Protein AF-A0A7S0N4W8-F1 (afdb_monomer)

Mean predicted aligned error: 7.42 Å

pLDDT: mean 83.24, std 17.64, range [36.0, 98.12]

InterPro domains:
  IPR001577 Peptidase M8, leishmanolysin [PF01457] (2-83)
  IPR001577 Peptidase M8, leishmanolysin [PTHR10942] (1-93)

Structure (mmCIF, N/CA/C/O backbone):
data_AF-A0A7S0N4W8-F1
#
_entry.id   AF-A0A7S0N4W8-F1
#
loop_
_atom_site.group_PDB
_atom_site.id
_atom_site.type_symbol
_atom_site.label_atom_id
_atom_site.label_alt_id
_atom_site.label_comp_id
_atom_site.label_asym_id
_atom_site.label_entity_id
_atom_site.label_seq_id
_atom_site.pdbx_PDB_ins_code
_atom_site.Cartn_x
_atom_site.Cartn_y
_atom_site.Cartn_z
_atom_site.occupancy
_atom_site.B_iso_or_equiv
_atom_site.auth_seq_id
_atom_site.auth_comp_id
_atom_site.auth_asym_id
_atom_site.auth_atom_id
_atom_site.pdbx_PDB_model_num
ATOM 1 N N . ALA A 1 1 ? -4.176 -8.419 -2.568 1.00 84.88 1 ALA A N 1
ATOM 2 C CA . ALA A 1 1 ? -3.067 -7.447 -2.605 1.00 84.88 1 ALA A CA 1
ATOM 3 C C . ALA A 1 1 ? -1.770 -8.200 -2.344 1.00 84.88 1 ALA A C 1
ATOM 5 O O . ALA A 1 1 ? -1.826 -9.217 -1.659 1.00 84.88 1 ALA A O 1
ATOM 6 N N . GLU A 1 2 ? -0.658 -7.748 -2.919 1.00 91.50 2 GLU A N 1
ATOM 7 C CA . GLU A 1 2 ? 0.660 -8.374 -2.750 1.00 91.50 2 GLU A CA 1
ATOM 8 C C . GLU A 1 2 ? 1.300 -7.950 -1.423 1.00 91.50 2 GLU A C 1
ATOM 10 O O . GLU A 1 2 ? 1.172 -6.795 -0.999 1.00 91.50 2 GLU A O 1
ATOM 15 N N . LEU A 1 3 ? 1.986 -8.890 -0.776 1.00 94.75 3 LEU A N 1
ATOM 16 C CA . LEU A 1 3 ? 2.793 -8.629 0.409 1.00 94.75 3 LEU A CA 1
ATOM 17 C C . LEU A 1 3 ? 4.258 -8.527 0.006 1.00 94.75 3 LEU A C 1
ATOM 19 O O . LEU A 1 3 ? 4.710 -9.238 -0.886 1.00 94.75 3 LEU A O 1
ATOM 23 N N . GLU A 1 4 ? 4.980 -7.669 0.713 1.00 94.44 4 GLU A N 1
ATOM 24 C CA . GLU A 1 4 ? 6.406 -7.448 0.540 1.00 94.44 4 GLU A CA 1
ATOM 25 C C . GLU A 1 4 ? 7.159 -8.779 0.572 1.00 94.44 4 GLU A C 1
ATOM 27 O O . GLU A 1 4 ? 7.001 -9.577 1.503 1.00 94.44 4 GLU A O 1
ATOM 32 N N . ASN A 1 5 ? 7.970 -9.022 -0.452 1.00 92.12 5 ASN A N 1
ATOM 33 C CA . ASN A 1 5 ? 8.760 -10.246 -0.575 1.00 92.12 5 ASN A CA 1
ATOM 34 C C . ASN A 1 5 ? 10.257 -10.020 -0.311 1.00 92.12 5 ASN A C 1
ATOM 36 O O . ASN A 1 5 ? 11.021 -10.985 -0.236 1.00 92.12 5 ASN A O 1
ATOM 40 N N . SER A 1 6 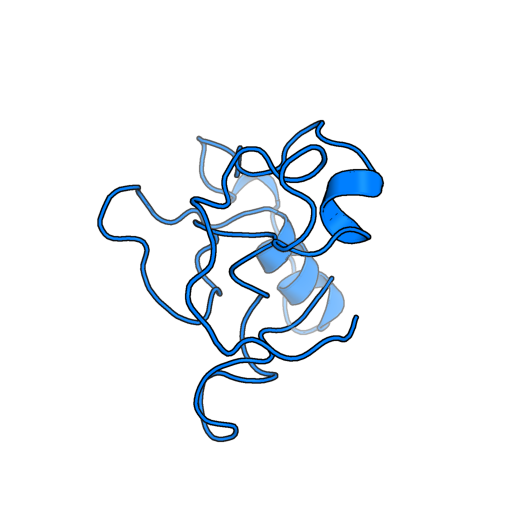? 10.674 -8.765 -0.125 1.00 88.62 6 SER A N 1
ATOM 41 C CA . SER A 1 6 ? 12.052 -8.384 0.162 1.00 88.62 6 SER A CA 1
ATOM 42 C C . SER A 1 6 ? 12.265 -8.021 1.640 1.00 88.62 6 SER A C 1
ATOM 44 O O . SER A 1 6 ? 11.341 -7.766 2.411 1.00 88.62 6 SER A O 1
ATOM 46 N N . GLY A 1 7 ? 13.529 -8.002 2.070 1.00 90.75 7 GLY A N 1
ATOM 47 C CA . GLY A 1 7 ? 13.903 -7.706 3.458 1.00 90.75 7 GLY A CA 1
ATOM 48 C C . GLY A 1 7 ? 13.868 -8.926 4.388 1.00 90.75 7 GLY A C 1
ATOM 49 O O . GLY A 1 7 ? 13.896 -10.073 3.948 1.00 90.75 7 GLY A O 1
ATOM 50 N N . SER A 1 8 ? 13.887 -8.686 5.704 1.00 90.75 8 SER A N 1
ATOM 51 C CA . SER A 1 8 ? 13.902 -9.776 6.690 1.00 90.75 8 SER A CA 1
ATOM 52 C C . SER A 1 8 ? 12.524 -10.419 6.823 1.00 90.75 8 SER A C 1
ATOM 54 O O . SER A 1 8 ? 11.531 -9.717 7.020 1.00 90.75 8 SER A O 1
ATOM 56 N N . ALA A 1 9 ? 12.476 -11.752 6.857 1.00 86.75 9 ALA A N 1
ATOM 57 C CA . ALA A 1 9 ? 11.264 -12.511 7.179 1.00 86.75 9 ALA A CA 1
ATOM 58 C C . ALA A 1 9 ? 10.704 -12.202 8.580 1.00 86.75 9 ALA A C 1
ATOM 60 O O . ALA A 1 9 ? 9.528 -12.417 8.842 1.00 86.75 9 ALA A O 1
ATOM 61 N N . SER A 1 10 ? 11.534 -11.701 9.500 1.00 90.69 10 SER A N 1
ATOM 62 C CA . SER A 1 10 ? 11.119 -11.406 10.875 1.00 90.69 10 SER A CA 1
ATOM 63 C C . SER A 1 10 ? 10.476 -10.030 11.060 1.00 90.69 10 SER A C 1
ATOM 65 O O . SER A 1 10 ? 10.140 -9.682 12.189 1.00 90.69 10 SER A O 1
ATOM 67 N N . GLY A 1 11 ? 10.392 -9.202 10.016 1.00 89.00 11 GLY A N 1
ATOM 68 C CA . GLY A 1 11 ? 9.925 -7.826 10.196 1.00 89.00 11 GLY A CA 1
ATOM 69 C C . GLY A 1 11 ? 9.585 -7.040 8.940 1.00 89.00 11 GLY A C 1
ATOM 70 O O . GLY A 1 11 ? 9.191 -5.892 9.071 1.00 89.00 11 GLY A O 1
ATOM 71 N N . THR A 1 12 ? 9.751 -7.600 7.742 1.00 91.1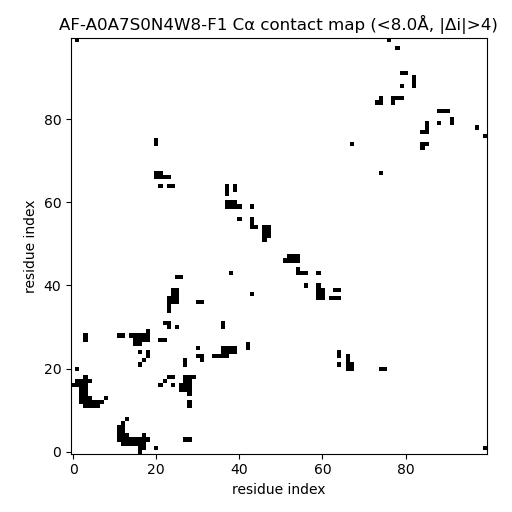9 12 THR A N 1
ATOM 72 C CA . THR A 1 12 ? 9.435 -6.899 6.492 1.00 91.19 12 THR A CA 1
ATOM 73 C C . THR A 1 12 ? 8.677 -7.822 5.554 1.00 91.19 12 THR A C 1
ATOM 75 O O . THR A 1 12 ? 7.485 -7.617 5.317 1.00 91.19 12 THR A O 1
ATOM 78 N N . ALA A 1 13 ? 9.335 -8.890 5.102 1.00 94.56 13 ALA A N 1
ATOM 79 C CA . ALA A 1 13 ? 8.728 -9.819 4.166 1.00 94.56 13 ALA A CA 1
ATOM 80 C C . ALA A 1 13 ? 7.501 -10.501 4.800 1.00 94.56 13 ALA A C 1
ATOM 82 O O . ALA A 1 13 ? 7.563 -11.000 5.925 1.00 94.56 13 ALA A O 1
ATOM 83 N N . GLY A 1 14 ? 6.371 -10.485 4.094 1.00 94.06 14 GLY A N 1
ATOM 84 C CA . GLY A 1 14 ? 5.103 -11.081 4.523 1.00 94.06 14 GLY A CA 1
ATOM 85 C C . GLY A 1 14 ? 4.304 -10.290 5.565 1.00 94.06 14 GLY A C 1
ATOM 86 O O . GLY A 1 14 ? 3.222 -10.733 5.935 1.00 94.06 14 GLY A O 1
ATOM 87 N N . SER A 1 15 ? 4.798 -9.145 6.051 1.00 94.56 15 SER A N 1
ATOM 88 C CA . SER A 1 15 ? 4.093 -8.319 7.058 1.00 94.56 15 SER A CA 1
ATOM 89 C C . SER A 1 15 ? 3.730 -6.916 6.569 1.00 94.56 15 SER A C 1
ATOM 91 O O . SER A 1 15 ? 3.038 -6.183 7.270 1.00 94.56 15 SER A O 1
ATOM 93 N N . HIS A 1 16 ? 4.195 -6.541 5.380 1.00 96.12 16 HIS A N 1
ATOM 94 C CA . HIS A 1 16 ? 4.018 -5.218 4.793 1.00 96.12 16 HIS A CA 1
ATOM 95 C C . HIS A 1 16 ? 3.437 -5.319 3.388 1.00 96.12 16 HIS A C 1
ATOM 97 O O . HIS A 1 16 ? 3.542 -6.364 2.746 1.00 96.12 16 HIS A O 1
ATOM 103 N N . TRP A 1 17 ? 2.854 -4.230 2.892 1.00 96.38 17 TRP A N 1
ATOM 104 C CA . TRP A 1 17 ? 2.479 -4.142 1.484 1.00 96.38 17 TRP A CA 1
ATOM 105 C C . TRP A 1 17 ? 3.707 -4.139 0.586 1.00 96.38 17 TRP A C 1
ATOM 107 O O . TRP A 1 17 ? 4.702 -3.486 0.909 1.00 96.38 17 TRP A O 1
ATOM 117 N N . GLU A 1 18 ? 3.596 -4.818 -0.557 1.00 93.56 18 GLU A N 1
ATOM 118 C CA . GLU A 1 18 ? 4.623 -4.802 -1.593 1.00 93.56 18 GLU A CA 1
ATOM 119 C C . GLU A 1 18 ? 4.883 -3.363 -2.051 1.00 93.56 18 GLU A C 1
ATOM 121 O O . GLU A 1 18 ? 4.031 -2.707 -2.673 1.00 93.56 18 GLU A O 1
ATOM 126 N N . LYS A 1 19 ? 6.075 -2.856 -1.722 1.00 91.12 19 LYS A N 1
ATOM 127 C CA . LYS A 1 19 ? 6.430 -1.461 -1.968 1.00 91.12 19 LYS A CA 1
ATOM 128 C C . LYS A 1 19 ? 6.517 -1.142 -3.455 1.00 91.12 19 LYS A C 1
ATOM 130 O O . LYS A 1 19 ? 6.305 0.013 -3.823 1.00 91.12 19 LYS A O 1
ATOM 135 N N . ARG A 1 20 ? 6.772 -2.134 -4.317 1.00 89.31 20 ARG A N 1
ATOM 136 C CA . ARG A 1 20 ? 6.626 -1.976 -5.765 1.00 89.31 20 ARG A CA 1
ATOM 137 C C . ARG A 1 20 ? 5.235 -1.431 -6.061 1.00 89.31 20 ARG A C 1
ATOM 139 O O . ARG A 1 20 ? 5.135 -0.319 -6.541 1.00 89.31 20 ARG A O 1
ATOM 146 N N . VAL A 1 21 ? 4.167 -2.123 -5.683 1.00 90.38 21 VAL A N 1
ATOM 147 C CA . VAL A 1 21 ? 2.797 -1.766 -6.089 1.00 90.38 21 VAL A CA 1
ATOM 148 C C . VAL A 1 21 ? 2.239 -0.555 -5.332 1.00 90.38 21 VAL A C 1
ATOM 150 O O . VAL A 1 21 ? 1.518 0.249 -5.923 1.00 90.38 21 VAL A O 1
ATOM 153 N N . LEU A 1 22 ? 2.566 -0.405 -4.044 1.00 93.25 22 LEU A N 1
ATOM 154 C CA . LEU A 1 22 ? 1.940 0.5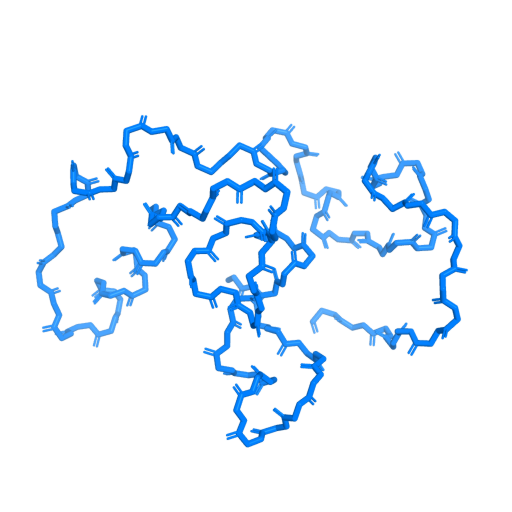75 -3.145 1.00 93.25 22 LEU A CA 1
ATOM 155 C C . LEU A 1 22 ? 2.935 1.596 -2.551 1.00 93.25 22 LEU A C 1
ATOM 157 O O . LEU A 1 22 ? 2.725 2.076 -1.452 1.00 93.25 22 LEU A O 1
ATOM 161 N N . LEU A 1 23 ? 4.006 1.948 -3.271 1.00 91.81 23 LEU A N 1
ATOM 162 C CA . LEU A 1 23 ? 5.150 2.812 -2.896 1.00 91.81 23 LEU A CA 1
ATOM 163 C C . LEU A 1 23 ? 5.066 3.716 -1.644 1.00 91.81 23 LEU A C 1
ATOM 165 O O . LEU A 1 23 ? 6.011 3.725 -0.852 1.00 91.81 23 LEU A O 1
ATOM 169 N N . THR A 1 24 ? 4.039 4.562 -1.542 1.00 94.31 24 THR A N 1
ATOM 170 C CA . THR A 1 24 ? 3.868 5.570 -0.474 1.00 94.31 24 THR A CA 1
ATOM 171 C C . THR A 1 24 ? 2.694 5.241 0.447 1.00 94.31 24 THR A C 1
ATOM 173 O O . THR A 1 24 ? 2.031 6.136 0.964 1.00 94.31 24 THR A O 1
ATOM 176 N N . GLU A 1 25 ? 2.333 3.969 0.551 1.00 95.81 25 GLU A N 1
ATOM 177 C CA . GLU A 1 25 ? 1.322 3.491 1.481 1.00 95.81 25 GLU A CA 1
ATOM 178 C C . GLU A 1 25 ? 1.964 3.263 2.854 1.00 95.81 25 GLU A C 1
ATOM 180 O O . GLU A 1 25 ? 3.049 2.683 2.969 1.00 95.81 25 GLU A O 1
ATOM 185 N N . MET A 1 26 ? 1.272 3.715 3.900 1.00 95.31 26 MET A N 1
ATOM 186 C CA . MET A 1 26 ? 1.758 3.731 5.280 1.00 95.31 26 MET A CA 1
ATOM 187 C C . MET A 1 26 ? 2.264 2.375 5.805 1.00 95.31 26 MET A C 1
ATOM 189 O O . MET A 1 26 ? 3.146 2.347 6.662 1.00 95.31 26 MET A O 1
ATOM 193 N N . MET A 1 27 ? 1.731 1.257 5.314 1.00 95.88 27 MET A N 1
ATOM 194 C CA . MET A 1 27 ? 2.078 -0.105 5.728 1.00 95.88 27 MET A CA 1
ATOM 195 C C . MET A 1 27 ? 3.101 -0.780 4.796 1.00 95.88 27 MET A C 1
ATOM 197 O O . MET A 1 27 ? 3.298 -1.993 4.873 1.00 95.88 27 MET A O 1
ATOM 201 N N . THR A 1 28 ? 3.789 -0.032 3.927 1.00 95.25 28 THR A N 1
ATOM 202 C CA . THR A 1 28 ? 4.943 -0.555 3.172 1.00 95.25 28 THR A CA 1
ATOM 203 C C . THR A 1 28 ? 6.148 -0.832 4.081 1.00 95.25 28 THR A C 1
ATOM 205 O O . THR A 1 28 ? 6.273 -0.291 5.180 1.00 95.25 28 THR A O 1
ATOM 208 N N . GLY A 1 29 ? 7.062 -1.703 3.637 1.00 92.88 29 GLY A N 1
ATOM 209 C CA . GLY A 1 29 ? 8.205 -2.173 4.438 1.00 92.88 29 GLY A CA 1
ATOM 210 C C . GLY A 1 29 ? 9.279 -1.122 4.748 1.00 92.88 29 GLY A C 1
ATOM 211 O O . GLY A 1 29 ? 10.218 -1.383 5.498 1.00 92.88 29 GLY A O 1
ATOM 212 N N . SER A 1 30 ? 9.188 0.068 4.152 1.00 91.00 30 SER A N 1
ATOM 213 C CA . SER A 1 30 ? 10.117 1.176 4.376 1.00 91.00 30 SER A CA 1
ATOM 214 C C . SER A 1 30 ? 9.472 2.509 4.012 1.00 91.00 30 SER A C 1
ATOM 216 O O . SER A 1 30 ? 8.602 2.557 3.151 1.00 91.00 30 SER A O 1
ATOM 218 N N . ILE A 1 31 ? 9.968 3.609 4.579 1.00 89.38 31 ILE A N 1
ATOM 219 C CA . ILE A 1 31 ? 9.453 4.957 4.297 1.00 89.38 31 ILE A CA 1
ATOM 220 C C . ILE A 1 31 ? 10.114 5.544 3.040 1.00 89.38 31 ILE A C 1
ATOM 222 O O . ILE A 1 31 ? 11.341 5.550 2.891 1.00 89.38 31 ILE A O 1
ATOM 226 N N . SER A 1 32 ? 9.304 6.080 2.139 1.00 86.06 32 SER A N 1
ATOM 227 C CA . SER A 1 32 ? 9.675 6.810 0.931 1.00 86.06 32 SER A CA 1
ATOM 228 C C . SER A 1 32 ? 10.021 8.264 1.255 1.00 86.06 32 SER A C 1
ATOM 230 O O . SER A 1 32 ? 9.216 9.160 1.080 1.00 86.06 32 SER A O 1
ATOM 232 N N . ARG A 1 33 ? 11.261 8.550 1.672 1.00 82.19 33 ARG A N 1
ATOM 233 C CA . ARG A 1 33 ? 11.679 9.896 2.146 1.00 82.19 33 ARG A CA 1
ATOM 234 C C . ARG A 1 33 ? 11.438 11.077 1.187 1.00 82.19 33 ARG A C 1
ATOM 236 O O . ARG A 1 33 ? 11.515 12.221 1.622 1.00 82.19 33 ARG A O 1
ATOM 243 N N . ALA A 1 34 ? 11.219 10.816 -0.100 1.00 84.75 34 ALA A N 1
ATOM 244 C CA . ALA A 1 34 ? 10.966 11.841 -1.112 1.00 84.75 34 ALA A CA 1
ATOM 245 C C . ALA A 1 34 ? 9.486 12.261 -1.213 1.00 84.75 34 ALA A C 1
ATOM 247 O O . ALA A 1 34 ? 9.199 13.303 -1.798 1.00 84.75 34 ALA A O 1
ATOM 248 N N . PHE A 1 35 ? 8.561 11.473 -0.658 1.00 85.25 35 PHE A N 1
ATOM 249 C CA . PHE A 1 35 ? 7.117 11.680 -0.766 1.00 85.25 35 PHE A CA 1
ATOM 250 C C . PHE A 1 35 ? 6.440 11.431 0.593 1.00 85.25 35 PHE A C 1
ATOM 252 O O . PHE A 1 35 ? 6.951 10.652 1.393 1.00 85.25 35 PHE A O 1
ATOM 259 N N . PRO A 1 36 ? 5.315 12.091 0.904 1.00 89.50 36 PRO A N 1
ATOM 260 C CA . PRO A 1 36 ? 4.563 11.770 2.111 1.00 89.50 36 PRO A CA 1
ATOM 261 C C . PRO A 1 36 ? 3.971 10.356 2.019 1.00 89.50 36 PRO A C 1
ATOM 263 O O . PRO A 1 36 ? 3.485 9.958 0.960 1.00 89.50 36 PRO A O 1
ATOM 266 N N . GLU A 1 37 ? 4.001 9.626 3.133 1.00 93.44 37 GLU A N 1
ATOM 267 C CA . GLU A 1 37 ? 3.248 8.378 3.284 1.00 93.44 37 GLU A CA 1
ATOM 268 C C . GLU A 1 37 ? 1.752 8.674 3.404 1.00 93.44 37 GLU A C 1
ATOM 270 O O . GLU A 1 37 ? 1.361 9.730 3.904 1.00 93.44 37 GLU A O 1
ATOM 275 N N . VAL A 1 38 ? 0.933 7.732 2.948 1.00 95.69 38 VAL A N 1
ATOM 276 C CA . VAL A 1 38 ? -0.519 7.860 2.843 1.00 95.69 38 VAL A CA 1
ATOM 277 C C . VAL A 1 38 ? -1.176 6.691 3.570 1.00 95.69 38 VAL A C 1
ATOM 279 O O . VAL A 1 38 ? -0.944 5.529 3.224 1.00 95.69 38 VAL A O 1
ATOM 282 N N . LEU A 1 39 ? -2.047 6.983 4.535 1.00 96.38 39 LEU A N 1
ATOM 283 C CA . LEU A 1 39 ? -3.042 6.027 5.009 1.00 96.38 39 LEU A CA 1
ATOM 284 C C . LEU A 1 39 ? -4.120 5.892 3.931 1.00 96.38 39 LEU A C 1
ATOM 286 O O . LEU A 1 39 ? -4.997 6.747 3.782 1.00 96.38 39 LEU A O 1
ATOM 290 N N . SER A 1 40 ? -4.034 4.816 3.156 1.00 96.50 40 SER A N 1
ATOM 291 C CA . SER A 1 40 ? -4.915 4.595 2.015 1.00 96.50 40 SER A CA 1
ATOM 292 C C . SER A 1 40 ? -6.121 3.718 2.355 1.00 96.50 40 SER A C 1
ATOM 294 O O . SER A 1 40 ? -6.171 3.039 3.386 1.00 96.50 40 SER A O 1
ATOM 296 N N . GLU A 1 41 ? -7.071 3.652 1.420 1.00 95.94 41 GLU A N 1
ATOM 297 C CA . GLU A 1 41 ? -8.176 2.695 1.484 1.00 95.94 41 GLU A CA 1
ATOM 298 C C . GLU A 1 41 ? -7.701 1.231 1.513 1.00 95.94 41 GLU A C 1
ATOM 300 O O . GLU A 1 41 ? -8.440 0.393 2.015 1.00 95.94 41 GLU A O 1
ATOM 305 N N . 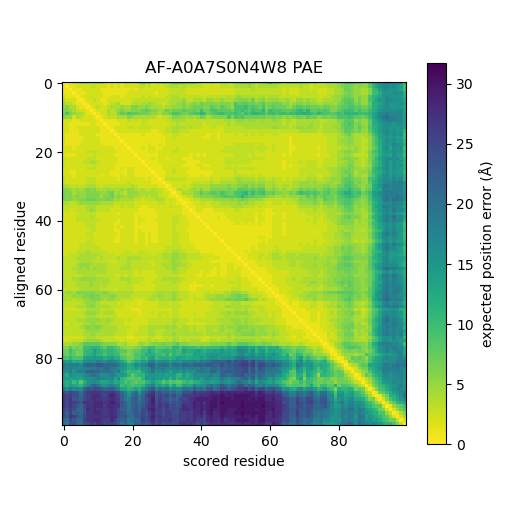PHE A 1 42 ? -6.481 0.902 1.060 1.00 95.94 42 PHE A N 1
ATOM 306 C CA . PHE A 1 42 ? -5.952 -0.467 1.141 1.00 95.94 42 PHE A CA 1
ATOM 307 C C . PHE A 1 42 ? -5.732 -0.913 2.586 1.00 95.94 42 PHE A C 1
ATOM 309 O O . PHE A 1 42 ? -6.173 -1.995 2.975 1.00 95.94 42 PHE A O 1
ATOM 316 N N . THR A 1 43 ? -5.097 -0.074 3.406 1.00 96.94 43 THR A N 1
ATOM 317 C CA . THR A 1 43 ? -4.907 -0.379 4.829 1.00 96.94 43 THR A CA 1
ATOM 318 C C . THR A 1 43 ? -6.236 -0.355 5.572 1.00 96.94 43 THR A C 1
ATOM 320 O O . THR A 1 43 ? -6.498 -1.237 6.385 1.00 96.94 43 THR A O 1
ATOM 323 N N . LEU A 1 44 ? -7.124 0.590 5.257 1.00 97.62 44 LEU A N 1
ATOM 324 C CA . LEU A 1 44 ? -8.470 0.609 5.833 1.00 97.62 44 LEU A CA 1
ATOM 325 C C . LEU A 1 44 ? -9.276 -0.650 5.465 1.00 97.62 44 LEU A C 1
ATOM 327 O O . LEU A 1 44 ? -9.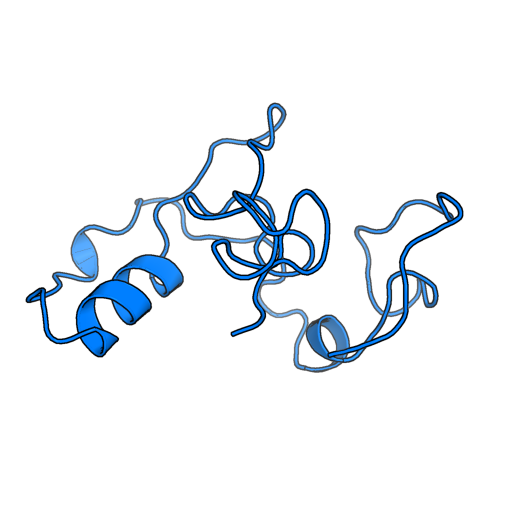932 -1.219 6.335 1.00 97.62 44 LEU A O 1
ATOM 331 N N . ALA A 1 45 ? -9.175 -1.134 4.227 1.00 97.19 45 ALA A N 1
ATOM 332 C CA . ALA A 1 45 ? -9.801 -2.380 3.796 1.00 97.19 45 ALA A CA 1
ATOM 333 C C . ALA A 1 45 ? -9.221 -3.592 4.534 1.00 97.19 45 ALA A C 1
ATOM 335 O O . ALA A 1 45 ? -9.987 -4.404 5.040 1.00 97.19 45 ALA A O 1
ATOM 336 N N . LEU A 1 46 ? -7.896 -3.669 4.710 1.00 96.94 46 LEU A N 1
ATOM 337 C CA . LEU A 1 46 ? -7.268 -4.719 5.522 1.00 96.94 46 LEU A CA 1
ATOM 338 C C . LEU A 1 46 ? -7.793 -4.718 6.967 1.00 96.94 46 LEU A C 1
ATOM 340 O O . LEU A 1 46 ? -8.085 -5.776 7.525 1.00 96.94 46 LEU A O 1
ATOM 344 N N . LEU A 1 47 ? -7.935 -3.539 7.581 1.00 97.44 47 LEU A N 1
ATOM 345 C CA . LEU A 1 47 ? -8.480 -3.419 8.934 1.00 97.44 47 LEU A CA 1
ATOM 346 C C . LEU A 1 47 ? -9.947 -3.867 8.997 1.00 97.44 47 LEU A C 1
ATOM 348 O O . LEU A 1 47 ? -10.332 -4.515 9.971 1.00 97.44 47 LEU A O 1
ATOM 352 N N . ALA A 1 48 ? -10.748 -3.578 7.971 1.00 98.12 48 ALA A N 1
ATOM 353 C CA . ALA A 1 48 ? -12.125 -4.057 7.880 1.00 98.12 48 ALA A CA 1
ATOM 354 C C . ALA A 1 48 ? -12.179 -5.588 7.714 1.00 98.12 48 ALA A C 1
ATOM 356 O O . ALA A 1 48 ? -12.882 -6.262 8.467 1.00 98.12 48 ALA A O 1
ATOM 357 N N . ASP A 1 49 ? -11.384 -6.139 6.793 1.00 97.88 49 ASP A N 1
ATOM 358 C CA . ASP A 1 49 ? -11.330 -7.573 6.476 1.00 97.88 49 ASP A CA 1
ATOM 359 C C . ASP A 1 49 ? -10.790 -8.417 7.638 1.00 97.88 49 ASP A C 1
ATOM 361 O O . ASP A 1 49 ? -11.154 -9.584 7.784 1.00 97.88 49 ASP A O 1
ATOM 365 N N . SER A 1 50 ? -9.972 -7.827 8.517 1.00 97.06 50 SER A N 1
ATOM 366 C CA . SER A 1 50 ? -9.516 -8.488 9.748 1.00 97.06 50 SER A CA 1
ATOM 367 C C . SER A 1 50 ? -10.662 -8.855 10.701 1.00 97.06 50 SER A C 1
ATOM 369 O O . SER A 1 50 ? -10.509 -9.727 11.557 1.00 97.06 50 SER A O 1
ATOM 371 N N . GLY A 1 51 ? -11.802 -8.162 10.598 1.00 97.81 51 GLY A N 1
ATOM 372 C CA . GLY A 1 51 ? -12.931 -8.291 11.517 1.00 97.81 51 GLY A CA 1
ATOM 373 C C . GLY A 1 51 ? -12.704 -7.667 12.899 1.00 97.81 51 GLY A C 1
ATOM 374 O O . GLY A 1 51 ? -13.601 -7.723 13.740 1.00 97.81 51 GLY A O 1
ATOM 375 N N . TRP A 1 52 ? -11.539 -7.066 13.162 1.00 97.62 52 TRP A N 1
ATOM 376 C CA . TRP A 1 52 ? -11.230 -6.429 14.450 1.00 97.62 52 TRP A CA 1
ATOM 377 C C . TRP A 1 52 ? -11.720 -4.983 14.543 1.00 97.62 52 TRP A C 1
ATOM 379 O O . TRP A 1 52 ? -11.907 -4.471 15.647 1.00 97.62 52 TRP A O 1
ATOM 389 N N . TYR A 1 53 ? -11.942 -4.325 13.403 1.00 97.56 53 TYR A N 1
ATOM 390 C CA . TYR A 1 53 ? -12.257 -2.901 13.338 1.00 97.56 53 TYR A CA 1
ATOM 391 C C . TYR A 1 53 ? -13.539 -2.632 12.550 1.00 97.56 53 TYR A C 1
ATOM 393 O O . TYR A 1 53 ? -13.803 -3.249 11.521 1.00 97.56 53 TYR A O 1
ATOM 401 N N . GLN A 1 54 ? -14.309 -1.641 13.007 1.00 97.56 54 GLN A N 1
ATOM 402 C CA . GLN A 1 54 ? -15.297 -0.964 12.168 1.00 97.56 54 GLN A CA 1
ATOM 403 C C . GLN A 1 54 ? -14.632 0.254 11.540 1.00 97.56 54 GLN A C 1
ATOM 405 O O . GLN A 1 54 ? -14.154 1.145 12.243 1.00 97.56 54 GLN A O 1
ATOM 410 N N . VAL A 1 55 ? -14.578 0.274 10.215 1.00 97.38 55 VAL A N 1
ATOM 411 C CA . VAL A 1 55 ? -13.747 1.217 9.471 1.00 97.38 55 VAL A CA 1
ATOM 412 C C . VAL A 1 55 ? -14.593 2.340 8.885 1.00 97.38 55 VAL A C 1
ATOM 414 O O . VAL A 1 55 ? -15.602 2.102 8.225 1.00 97.38 55 VAL A O 1
ATOM 417 N N . ASN A 1 56 ? -14.146 3.578 9.096 1.00 97.25 56 ASN A N 1
ATOM 418 C CA . ASN A 1 56 ? -14.643 4.744 8.377 1.00 97.25 56 ASN A CA 1
ATOM 419 C C . ASN A 1 56 ? -13.684 5.067 7.226 1.00 97.25 56 ASN A C 1
ATOM 421 O O . ASN A 1 56 ? -12.629 5.650 7.457 1.00 97.25 56 ASN A O 1
ATOM 425 N N . TYR A 1 57 ? -14.063 4.739 5.990 1.00 95.56 57 TYR A N 1
ATOM 426 C CA . TYR A 1 57 ? -13.235 5.019 4.808 1.00 95.56 57 TYR A CA 1
ATOM 427 C C . TYR A 1 57 ? -12.995 6.517 4.564 1.00 95.56 57 TYR A C 1
ATOM 429 O O . TYR A 1 57 ? -11.993 6.883 3.962 1.00 95.56 57 TYR A O 1
ATOM 437 N N . SER A 1 58 ? -13.834 7.400 5.119 1.00 96.06 58 SER A N 1
ATOM 438 C CA . SER A 1 58 ? -13.607 8.855 5.062 1.00 96.06 58 SER A CA 1
ATOM 439 C C . SER A 1 58 ? -12.430 9.316 5.931 1.00 96.06 58 SER A C 1
ATOM 441 O O . SER A 1 58 ? -12.090 10.494 5.907 1.00 96.06 58 SER A O 1
ATOM 443 N N . ALA A 1 59 ? -11.851 8.420 6.738 1.00 94.50 59 ALA A N 1
ATOM 444 C CA . ALA A 1 59 ? -10.656 8.679 7.532 1.00 94.50 59 ALA A CA 1
ATOM 445 C C . ALA A 1 59 ? -9.349 8.392 6.772 1.00 94.50 59 ALA A C 1
ATOM 447 O O . ALA A 1 59 ? -8.279 8.583 7.346 1.00 94.50 59 ALA A O 1
ATOM 448 N N . ALA A 1 60 ? -9.419 7.926 5.517 1.00 96.31 60 ALA A N 1
ATOM 449 C CA . ALA A 1 60 ? -8.249 7.875 4.647 1.0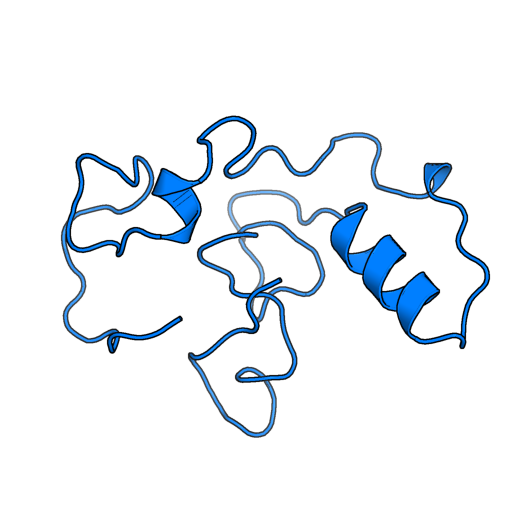0 96.31 60 ALA A CA 1
ATOM 450 C C . ALA A 1 60 ? -7.676 9.285 4.449 1.00 96.31 60 ALA A C 1
ATOM 452 O O . ALA A 1 60 ? -8.394 10.285 4.565 1.00 96.31 60 ALA A O 1
ATOM 453 N N . ASP A 1 61 ? -6.387 9.366 4.131 1.00 95.75 61 ASP A N 1
ATOM 454 C CA . ASP A 1 61 ? -5.752 10.657 3.898 1.00 95.75 61 ASP A CA 1
ATOM 455 C C . ASP A 1 61 ? -6.436 11.424 2.748 1.00 95.75 61 ASP A C 1
ATOM 457 O O . ASP A 1 61 ? -6.803 10.827 1.730 1.00 95.75 61 ASP A O 1
ATOM 461 N N . PRO A 1 62 ? -6.576 12.764 2.851 1.00 92.38 62 PRO A N 1
ATOM 462 C CA . PRO A 1 62 ? -7.269 13.560 1.834 1.00 92.38 62 PRO A CA 1
ATOM 463 C C . PRO A 1 62 ? -6.632 13.476 0.444 1.00 92.38 62 PRO A C 1
ATOM 465 O O . PRO A 1 62 ? -7.312 13.652 -0.568 1.00 92.38 62 PRO A O 1
ATOM 468 N N . THR A 1 63 ? -5.317 13.245 0.393 1.00 89.56 63 THR A N 1
ATOM 469 C CA . THR A 1 63 ? -4.607 12.974 -0.857 1.00 89.56 63 THR A CA 1
ATOM 470 C C . THR A 1 63 ? -4.546 11.459 -1.043 1.00 89.56 63 THR A C 1
ATOM 472 O O . THR A 1 63 ? -3.857 10.800 -0.267 1.00 89.56 63 THR A O 1
ATOM 475 N N . PRO A 1 64 ? -5.233 10.888 -2.047 1.00 88.25 64 PRO A N 1
ATOM 476 C CA . PRO A 1 64 ? -5.257 9.444 -2.232 1.00 88.25 64 PRO A CA 1
ATOM 477 C C . PRO A 1 64 ? -3.887 8.91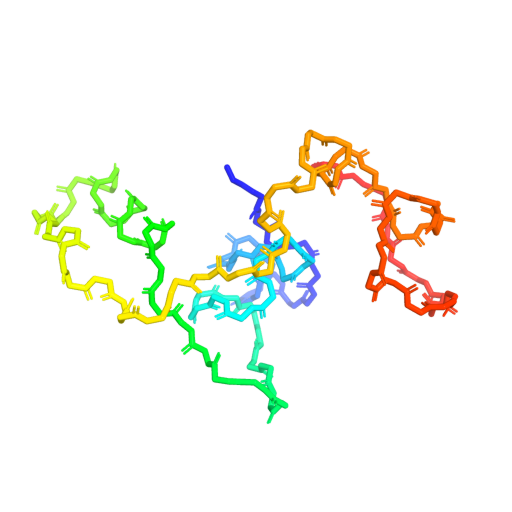4 -2.665 1.00 88.25 64 PRO A C 1
ATOM 479 O O . PRO A 1 64 ? -3.074 9.640 -3.241 1.00 88.25 64 PRO A O 1
ATOM 482 N N . LEU A 1 65 ? -3.669 7.612 -2.474 1.00 92.38 65 LEU A N 1
ATOM 483 C CA . LEU A 1 65 ? -2.525 6.914 -3.053 1.00 92.38 65 LEU A CA 1
ATOM 484 C C . LEU A 1 65 ? -2.614 6.989 -4.589 1.00 92.38 65 LEU A C 1
ATOM 486 O O . LEU A 1 65 ? -3.458 6.347 -5.215 1.00 92.38 65 LEU A O 1
ATOM 490 N N . ILE A 1 66 ? -1.767 7.822 -5.198 1.00 91.31 66 ILE A N 1
ATOM 491 C CA . ILE A 1 66 ? -1.755 8.048 -6.654 1.00 91.31 66 ILE A CA 1
ATOM 492 C C . ILE A 1 66 ? -0.779 7.136 -7.399 1.00 91.31 66 ILE A C 1
ATOM 494 O O . ILE A 1 66 ? -0.861 7.025 -8.623 1.00 91.31 66 ILE A O 1
ATOM 498 N N . PHE A 1 67 ? 0.148 6.498 -6.685 1.00 88.75 67 PHE A N 1
ATOM 499 C CA . PHE A 1 67 ? 1.130 5.610 -7.291 1.00 88.75 67 PHE A CA 1
ATOM 500 C C . PHE A 1 67 ? 0.436 4.401 -7.934 1.00 88.75 67 PHE A C 1
ATOM 502 O O . PHE A 1 67 ? -0.449 3.801 -7.331 1.00 88.75 67 PHE A O 1
ATOM 509 N N . GLY A 1 68 ? 0.782 4.086 -9.185 1.00 86.50 68 GLY A N 1
ATOM 510 C CA . GLY A 1 68 ? 0.163 2.982 -9.930 1.00 86.50 68 GLY A CA 1
ATOM 511 C C . GLY A 1 68 ? -1.298 3.205 -10.352 1.00 86.50 68 GLY A C 1
ATOM 512 O O . GLY A 1 68 ? -1.877 2.374 -11.058 1.00 86.50 68 GLY A O 1
ATOM 513 N N . ARG A 1 69 ? -1.920 4.327 -9.962 1.00 89.69 69 ARG A N 1
ATOM 514 C CA . ARG A 1 69 ? -3.338 4.582 -10.229 1.00 89.69 69 ARG A CA 1
ATOM 515 C C . ARG A 1 69 ? -3.588 4.673 -11.735 1.00 89.69 69 ARG A C 1
ATOM 517 O O . ARG A 1 69 ? -2.936 5.441 -12.434 1.00 89.69 69 ARG A O 1
ATOM 524 N N . TRP A 1 70 ? -4.581 3.918 -12.207 1.00 88.69 70 TRP A N 1
ATOM 525 C CA . TRP A 1 70 ? -4.988 3.822 -13.619 1.00 88.69 70 TRP A CA 1
ATOM 526 C C . TRP A 1 70 ? -3.990 3.170 -14.581 1.00 88.69 70 TRP A C 1
ATOM 528 O O . TRP A 1 70 ? -4.235 3.190 -15.785 1.00 88.69 70 TRP A O 1
ATOM 538 N N . LEU A 1 71 ? -2.918 2.537 -14.096 1.00 84.38 71 LEU A N 1
ATOM 539 C CA . LEU A 1 71 ? -1.990 1.812 -14.976 1.00 84.38 71 LEU A CA 1
ATOM 540 C C . LEU A 1 71 ? -2.520 0.440 -15.439 1.00 84.38 71 LEU A C 1
ATOM 542 O O . LEU A 1 71 ? -1.955 -0.167 -16.346 1.00 84.38 71 LEU A O 1
ATOM 546 N N . GLY A 1 72 ? -3.641 -0.021 -14.874 1.00 85.00 72 GLY A N 1
ATOM 547 C CA . GLY A 1 72 ? -4.309 -1.265 -15.271 1.00 85.00 72 GLY A CA 1
ATOM 548 C C . GLY A 1 72 ? -3.584 -2.530 -14.800 1.00 85.00 72 GLY A C 1
ATOM 549 O O . GLY A 1 72 ? -2.603 -2.463 -14.069 1.00 85.00 72 GLY A O 1
ATOM 550 N N . CYS A 1 73 ? -4.080 -3.702 -15.207 1.00 84.44 73 CYS A N 1
ATOM 551 C CA . CYS A 1 73 ? -3.566 -4.999 -14.739 1.00 84.44 73 CYS A CA 1
ATOM 552 C C . CYS A 1 73 ? -2.094 -5.236 -15.101 1.00 84.44 73 CYS A C 1
ATOM 554 O O . CYS A 1 73 ? -1.353 -5.788 -14.296 1.00 84.44 73 CYS A O 1
ATOM 556 N N . ALA A 1 74 ? -1.647 -4.736 -16.259 1.00 82.06 74 ALA A N 1
ATOM 557 C CA . ALA A 1 74 ? -0.265 -4.893 -16.705 1.00 82.06 74 ALA A CA 1
ATOM 558 C C . ALA A 1 74 ? 0.750 -4.361 -15.680 1.00 82.06 74 ALA A C 1
ATOM 560 O O . ALA A 1 74 ? 1.825 -4.927 -15.542 1.00 82.06 74 ALA A O 1
ATOM 561 N N . PHE A 1 75 ? 0.408 -3.320 -14.920 1.00 83.56 75 PHE A N 1
ATOM 562 C CA . PHE A 1 75 ? 1.270 -2.796 -13.860 1.00 83.56 75 PHE A CA 1
ATOM 563 C C . PHE A 1 75 ? 1.509 -3.796 -12.716 1.00 83.56 75 PHE A C 1
ATOM 565 O O . PHE A 1 75 ? 2.593 -3.810 -12.137 1.00 83.56 75 PHE A O 1
ATOM 572 N N . LEU A 1 76 ? 0.523 -4.642 -12.405 1.00 85.00 76 LEU A N 1
ATOM 573 C CA . LEU A 1 76 ? 0.642 -5.679 -11.378 1.00 85.00 76 LEU A CA 1
ATOM 574 C C . LEU A 1 76 ? 1.401 -6.896 -11.918 1.00 85.00 76 LEU A C 1
ATOM 576 O O . LEU A 1 76 ? 2.334 -7.365 -11.271 1.00 85.00 76 LEU A O 1
ATOM 580 N N . ASP A 1 77 ? 1.044 -7.325 -13.132 1.00 79.00 77 ASP A N 1
ATOM 581 C CA . ASP A 1 77 ? 1.511 -8.570 -13.756 1.00 79.00 77 ASP A CA 1
ATOM 582 C C . ASP A 1 77 ? 2.929 -8.488 -14.347 1.00 79.00 77 ASP A C 1
ATOM 584 O O 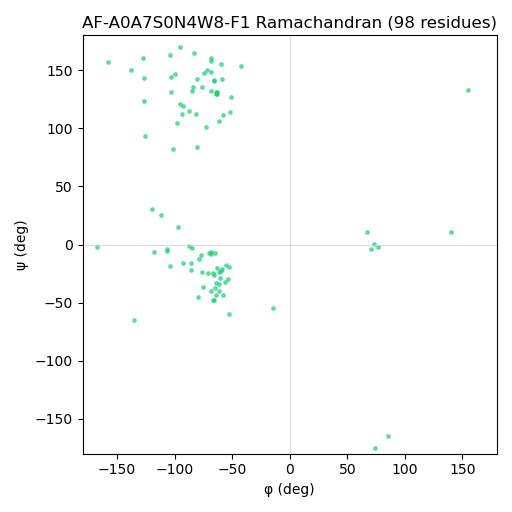. ASP A 1 77 ? 3.502 -9.511 -14.728 1.00 79.00 77 ASP A O 1
ATOM 588 N N . THR A 1 78 ? 3.495 -7.284 -14.479 1.00 71.50 78 THR A N 1
ATOM 589 C CA . THR A 1 78 ? 4.832 -7.093 -15.054 1.00 71.50 78 THR A CA 1
ATOM 590 C C . THR A 1 78 ? 5.901 -6.825 -14.010 1.00 71.50 78 THR A C 1
ATOM 592 O O . THR A 1 78 ? 5.699 -6.150 -12.997 1.00 71.50 78 THR A O 1
ATOM 595 N N . ASP A 1 79 ? 7.083 -7.364 -14.292 1.00 68.81 79 ASP A N 1
ATOM 596 C CA . ASP A 1 79 ? 8.280 -7.118 -13.512 1.00 68.81 79 ASP A CA 1
ATOM 597 C C . ASP A 1 79 ? 8.973 -5.809 -13.923 1.00 68.81 79 ASP A C 1
ATOM 599 O O . ASP A 1 79 ? 8.765 -5.248 -15.002 1.00 68.81 79 ASP A O 1
ATOM 603 N N . CYS A 1 80 ? 9.884 -5.343 -13.067 1.00 66.31 80 CYS A N 1
ATOM 604 C CA . CYS A 1 80 ? 10.752 -4.212 -13.394 1.00 66.31 80 CYS A CA 1
ATOM 605 C C . CYS A 1 80 ? 11.734 -4.492 -14.550 1.00 66.31 80 CYS A C 1
ATOM 607 O O . CYS A 1 80 ? 12.442 -3.574 -14.969 1.00 66.31 80 CYS A O 1
ATOM 609 N N . ALA A 1 81 ? 11.829 -5.729 -15.056 1.00 62.97 81 ALA A N 1
ATOM 610 C CA . ALA A 1 81 ? 12.717 -6.056 -16.170 1.00 62.97 81 ALA A CA 1
ATOM 611 C C . ALA A 1 81 ? 12.137 -5.577 -17.511 1.00 62.97 81 ALA A C 1
ATOM 613 O O . ALA A 1 81 ? 12.885 -5.301 -18.452 1.00 62.97 81 ALA A O 1
ATOM 614 N N . THR A 1 82 ? 10.816 -5.403 -17.592 1.00 58.84 82 THR A N 1
ATOM 615 C CA . THR A 1 82 ? 10.124 -4.897 -18.779 1.00 58.84 82 THR A CA 1
ATOM 616 C C . THR A 1 82 ? 9.746 -3.419 -18.620 1.00 58.84 82 THR A C 1
ATOM 618 O O . THR A 1 82 ? 8.612 -3.049 -18.329 1.00 58.84 82 THR A O 1
ATOM 621 N N . ALA A 1 83 ? 10.712 -2.530 -18.885 1.00 53.84 83 ALA A N 1
ATOM 622 C CA . ALA A 1 83 ? 10.569 -1.069 -18.754 1.00 53.84 83 ALA A CA 1
ATOM 623 C C . ALA A 1 83 ? 9.358 -0.448 -19.492 1.00 53.84 83 ALA A C 1
ATOM 625 O O . ALA A 1 83 ? 8.943 0.662 -19.171 1.00 53.84 83 ALA A O 1
ATOM 626 N N . ALA A 1 84 ? 8.778 -1.146 -20.474 1.00 56.69 84 ALA A N 1
ATOM 627 C CA . ALA A 1 84 ? 7.593 -0.690 -21.198 1.00 56.69 84 ALA A CA 1
ATOM 628 C C . ALA A 1 84 ? 6.301 -0.715 -20.355 1.00 56.69 84 ALA A C 1
ATOM 630 O O . ALA A 1 84 ? 5.374 0.030 -20.666 1.00 56.69 84 ALA A O 1
ATOM 631 N N . ALA A 1 85 ? 6.227 -1.552 -19.316 1.00 56.22 85 ALA A N 1
ATOM 632 C CA . ALA A 1 85 ? 5.019 -1.738 -18.508 1.00 56.22 85 ALA A CA 1
ATOM 633 C C . ALA A 1 85 ? 5.090 -1.049 -17.136 1.00 56.22 85 ALA A C 1
ATOM 635 O O . ALA A 1 85 ? 4.056 -0.763 -16.533 1.00 56.22 85 ALA A O 1
ATOM 636 N N . TYR A 1 86 ? 6.300 -0.708 -16.682 1.00 64.56 86 TYR A N 1
ATOM 637 C CA . TYR A 1 86 ? 6.518 -0.093 -15.381 1.00 64.56 86 TYR A CA 1
ATOM 638 C C . TYR A 1 86 ? 7.305 1.225 -15.500 1.00 64.56 86 TYR A C 1
ATOM 640 O O . TYR A 1 86 ? 8.539 1.225 -15.478 1.00 64.56 86 TYR A O 1
ATOM 648 N N . PRO A 1 87 ? 6.618 2.382 -15.590 1.00 60.53 87 PRO A N 1
ATOM 649 C CA . PRO A 1 87 ? 7.250 3.675 -15.877 1.00 60.53 87 PRO A CA 1
ATOM 650 C C . PRO A 1 87 ? 8.150 4.200 -14.745 1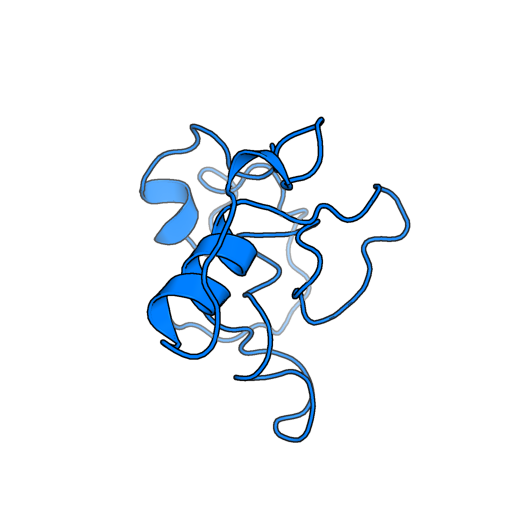.00 60.53 87 PRO A C 1
ATOM 652 O O . PRO A 1 87 ? 8.820 5.217 -14.916 1.00 60.53 87 PRO A O 1
ATOM 655 N N . TYR A 1 88 ? 8.168 3.525 -13.591 1.00 68.69 88 TYR A N 1
ATOM 656 C CA . TYR A 1 88 ? 8.919 3.935 -12.402 1.00 68.69 88 TYR A CA 1
ATOM 657 C C . TYR A 1 88 ? 10.172 3.087 -12.125 1.00 68.69 88 TYR A C 1
ATOM 659 O O . TYR A 1 88 ? 10.920 3.414 -11.204 1.00 68.69 88 TYR A O 1
ATOM 667 N N . CYS A 1 89 ? 10.440 2.029 -12.901 1.00 65.19 89 CYS A N 1
ATOM 668 C CA . CYS A 1 89 ? 11.693 1.285 -12.782 1.00 65.19 89 CYS A CA 1
ATOM 669 C C . CYS A 1 89 ? 12.765 2.044 -13.564 1.00 65.19 89 CYS A C 1
ATOM 671 O O . CYS A 1 89 ? 12.721 2.124 -14.792 1.00 65.19 89 CYS A O 1
ATOM 673 N N . GLN A 1 90 ? 13.745 2.610 -12.863 1.00 53.88 90 GLN A N 1
ATOM 674 C CA . GLN A 1 90 ? 15.007 2.956 -13.511 1.00 53.88 90 GLN A CA 1
ATOM 675 C C . GLN A 1 90 ? 15.796 1.659 -13.751 1.00 53.88 90 GLN A C 1
ATOM 677 O O . GLN A 1 90 ? 15.643 0.701 -12.998 1.00 53.88 90 GLN A O 1
ATOM 682 N N . ALA A 1 91 ? 16.579 1.617 -14.833 1.00 44.22 91 ALA A N 1
ATOM 683 C CA . ALA A 1 91 ? 17.340 0.457 -15.312 1.00 44.22 91 ALA A CA 1
ATOM 684 C C . ALA A 1 91 ? 18.051 -0.351 -14.186 1.00 44.22 91 ALA A C 1
ATOM 686 O O . ALA A 1 91 ? 18.374 0.193 -13.130 1.00 44.22 91 ALA A O 1
ATOM 687 N N . PRO A 1 92 ? 18.304 -1.655 -14.403 1.00 45.03 92 PRO A N 1
ATOM 688 C CA . PRO A 1 92 ? 18.254 -2.689 -13.372 1.00 45.03 92 PRO A CA 1
ATOM 689 C C . PRO A 1 92 ? 19.284 -2.499 -12.254 1.00 45.03 92 PRO A C 1
ATOM 691 O O . PRO A 1 92 ? 20.483 -2.395 -12.513 1.00 45.03 92 PRO A O 1
ATOM 694 N N . GLN A 1 93 ? 18.830 -2.585 -10.999 1.00 44.00 93 GLN A N 1
ATOM 695 C CA . GLN A 1 93 ? 19.686 -3.036 -9.904 1.00 44.00 93 GLN A CA 1
ATOM 696 C C . GLN A 1 93 ? 19.588 -4.560 -9.842 1.00 44.00 93 GLN A C 1
ATOM 698 O O . GLN A 1 93 ? 18.521 -5.131 -9.630 1.00 44.00 93 GLN A O 1
ATOM 703 N N . SER A 1 94 ? 20.706 -5.219 -10.119 1.00 37.94 94 SER A N 1
ATOM 704 C CA . SER A 1 94 ? 20.863 -6.670 -10.096 1.00 37.94 94 SER A CA 1
ATOM 705 C C . SER A 1 94 ? 20.375 -7.274 -8.772 1.00 37.94 94 SER A C 1
ATOM 707 O O . SER A 1 94 ? 21.022 -7.052 -7.749 1.00 37.94 94 SER A O 1
ATOM 709 N N . GLY A 1 95 ? 19.302 -8.078 -8.794 1.00 46.31 95 GLY A N 1
ATOM 710 C CA . GLY A 1 95 ? 19.077 -9.075 -7.736 1.00 46.31 95 GLY A CA 1
ATOM 711 C C . GLY A 1 95 ? 17.668 -9.323 -7.186 1.00 46.31 95 GLY A C 1
ATOM 712 O O . GLY A 1 95 ? 17.590 -10.023 -6.185 1.00 46.31 95 GLY A O 1
ATOM 713 N N . ALA A 1 96 ? 16.573 -8.828 -7.770 1.00 47.03 96 ALA A N 1
ATOM 714 C CA . ALA A 1 96 ? 15.232 -9.144 -7.252 1.00 47.03 96 ALA A CA 1
ATOM 715 C C . ALA A 1 96 ? 14.594 -10.334 -7.996 1.00 47.03 96 ALA A C 1
ATOM 717 O O . ALA A 1 96 ? 14.459 -10.321 -9.220 1.00 47.03 96 ALA A O 1
ATOM 718 N N . SER A 1 97 ? 14.269 -11.383 -7.239 1.00 41.00 97 SER A N 1
ATOM 719 C CA . SER A 1 97 ? 13.700 -12.659 -7.677 1.00 41.00 97 SER A CA 1
ATOM 720 C C . SER A 1 97 ? 12.268 -12.547 -8.201 1.00 41.00 97 SER A C 1
ATOM 722 O O . SER A 1 97 ? 11.472 -11.742 -7.732 1.00 41.00 97 SER A O 1
ATOM 724 N N . THR A 1 98 ? 11.959 -13.419 -9.157 1.00 38.03 98 THR A N 1
ATOM 725 C CA . THR A 1 98 ? 10.674 -13.597 -9.840 1.00 38.03 98 THR A CA 1
ATOM 726 C C . THR A 1 98 ? 9.602 -14.161 -8.904 1.00 38.03 98 THR A C 1
ATOM 728 O O . THR A 1 98 ? 9.834 -15.194 -8.277 1.00 38.03 98 THR A O 1
ATOM 731 N N . GLY A 1 99 ? 8.411 -13.561 -8.888 1.00 36.00 99 GLY A N 1
ATOM 732 C CA . GLY A 1 99 ? 7.201 -14.214 -8.380 1.00 36.00 99 GLY A CA 1
ATOM 733 C C . GLY A 1 99 ? 6.125 -13.249 -7.890 1.00 36.00 99 GLY A C 1
ATOM 734 O O . GLY A 1 99 ? 6.440 -12.325 -7.143 1.00 36.00 99 GLY A O 1
ATOM 735 N N . CYS A 1 100 ? 4.885 -13.500 -8.327 1.00 40.88 100 CYS A N 1
ATOM 736 C CA . CYS A 1 100 ? 3.655 -13.016 -7.694 1.00 40.88 100 CYS A CA 1
ATOM 737 C C . CYS A 1 100 ? 3.510 -13.559 -6.267 1.00 40.88 100 CYS A C 1
ATOM 739 O O . CYS A 1 100 ? 3.913 -14.727 -6.047 1.00 40.88 100 CYS A O 1
#

Radius of gyration: 14.32 Å; Cα contacts (8 Å, |Δi|>4): 125; chains: 1; bounding box: 36×28×36 Å

Secondary structure (DSSP, 8-state):
-PBP-SS-TTTTTTTSB-HHHHTTBTTBSS--TTS--B--HHHHHHHHHTSS----GGGS-SS---TTTT--HHHHH--TT-TTT-TT--S--TTPPP--

Foldseek 3Di:
DDADCDDDPVQAGPFARHCLQQVQAPRHRDHPVVDHRWPAVVVQVVVVVVVPDDGDRVPTDPDHRPGPPPLPPLSVVDDLCPCVSRVPRDPDDPDDDDDD

Solvent-accessible surface area (backbone atoms only — not comparable to full-atom values): 6421 Å² total; per-residue (Å²): 135,67,53,17,82,59,78,50,74,90,79,18,21,73,76,16,37,23,44,86,70,43,49,46,35,66,58,26,69,60,85,46,89,92,54,79,68,22,55,34,65,67,61,48,46,52,42,37,74,66,70,83,44,89,69,63,74,87,72,35,44,94,65,69,75,62,67,70,62,89,58,57,69,58,47,73,78,46,56,74,86,46,58,91,57,33,92,80,49,70,84,85,77,91,80,83,80,90,77,134

Sequence (100 aa):
AELENSGSASGTAGSHWEKRVLLTEMMTGSISRAFPEVLSEFTLALLADSGWYQVNYSAADPTPLIFGRWLGCAFLDTDCATAAAYPYCQAPQSGASTGC

Organism: NCBI:txid233186